Protein AF-A0A539DUA8-F1 (afdb_monomer_lite)

Sequence (69 aa)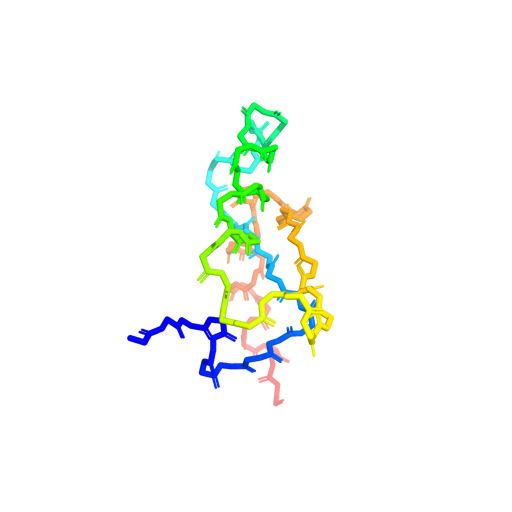:
VNLANILDPEMFVLGGGLAASSDLYIGPIQRWFTTLLYAPDVRPHPTLSFATLGEKAGAVGAALLPDLH

Radius of gyration: 14.3 Å; chains: 1; bounding box: 28×33×37 Å

pLDDT: mean 90.05, std 5.72, range [67.19, 96.75]

Structure (mmCIF, N/CA/C/O backbone):
data_AF-A0A539DUA8-F1
#
_entry.id   AF-A0A539DUA8-F1
#
loop_
_atom_site.group_PDB
_atom_site.id
_atom_site.type_symbol
_atom_site.label_atom_id
_atom_site.label_alt_id
_atom_site.label_comp_id
_atom_site.label_asym_id
_atom_site.label_entity_id
_atom_site.label_seq_id
_atom_site.pdbx_PDB_ins_code
_atom_site.Cartn_x
_atom_site.Cartn_y
_atom_site.Cartn_z
_atom_site.occupancy
_atom_site.B_iso_or_equiv
_atom_site.auth_seq_id
_atom_site.auth_comp_id
_atom_site.auth_asym_id
_atom_site.auth_atom_id
_atom_site.pdbx_PDB_model_num
ATOM 1 N N . VAL A 1 1 ? 17.534 -3.761 -2.666 1.00 68.19 1 VAL A N 1
ATOM 2 C CA . VAL A 1 1 ? 16.344 -4.575 -3.022 1.00 68.19 1 VAL A CA 1
ATOM 3 C C . VAL A 1 1 ? 15.138 -3.980 -2.296 1.00 68.19 1 VAL A C 1
ATOM 5 O O . VAL A 1 1 ? 15.321 -3.571 -1.158 1.00 68.19 1 VAL A O 1
ATOM 8 N N . ASN A 1 2 ? 13.976 -3.829 -2.948 1.00 89.06 2 ASN A N 1
ATOM 9 C CA . ASN A 1 2 ? 12.773 -3.188 -2.382 1.00 89.06 2 ASN A CA 1
ATOM 10 C C . ASN A 1 2 ? 11.646 -4.215 -2.121 1.00 89.06 2 ASN A C 1
ATOM 12 O O . ASN A 1 2 ? 11.734 -5.353 -2.577 1.00 89.06 2 ASN A O 1
ATOM 16 N N . LEU A 1 3 ? 10.590 -3.813 -1.401 1.00 92.62 3 LEU A N 1
ATOM 17 C CA . LEU A 1 3 ? 9.477 -4.704 -1.033 1.00 92.62 3 LEU A CA 1
ATOM 18 C C . LEU A 1 3 ? 8.718 -5.258 -2.248 1.00 92.62 3 LEU A C 1
ATOM 20 O O . LEU A 1 3 ? 8.342 -6.423 -2.242 1.00 92.62 3 LEU A O 1
ATOM 24 N N . ALA A 1 4 ? 8.544 -4.461 -3.307 1.00 92.12 4 ALA A N 1
ATOM 25 C CA . ALA A 1 4 ? 7.858 -4.891 -4.528 1.00 92.12 4 ALA A CA 1
ATOM 26 C C . ALA A 1 4 ? 8.561 -6.048 -5.247 1.00 92.12 4 ALA A C 1
ATOM 28 O O . ALA A 1 4 ? 7.898 -6.886 -5.852 1.00 92.12 4 ALA A O 1
ATOM 29 N N . ASN A 1 5 ? 9.889 -6.122 -5.152 1.00 88.88 5 ASN A N 1
ATOM 30 C CA . ASN A 1 5 ? 10.665 -7.208 -5.748 1.00 88.88 5 ASN A CA 1
ATOM 31 C C . ASN A 1 5 ? 10.774 -8.434 -4.834 1.00 88.88 5 ASN A C 1
ATOM 33 O O . ASN A 1 5 ? 11.066 -9.516 -5.322 1.00 88.88 5 ASN A O 1
ATOM 37 N N . ILE A 1 6 ? 10.592 -8.262 -3.521 1.00 93.12 6 ILE A N 1
ATOM 38 C CA . ILE A 1 6 ? 10.649 -9.365 -2.551 1.00 93.12 6 ILE A CA 1
ATOM 39 C C . ILE A 1 6 ? 9.299 -10.079 -2.473 1.00 93.12 6 ILE A C 1
ATOM 41 O O . ILE A 1 6 ? 9.263 -11.301 -2.402 1.00 93.12 6 ILE A O 1
ATOM 45 N N . LEU A 1 7 ? 8.206 -9.313 -2.449 1.00 94.94 7 LEU A N 1
ATOM 46 C CA . LEU A 1 7 ? 6.866 -9.835 -2.186 1.00 94.94 7 LEU A CA 1
ATOM 47 C C . LEU A 1 7 ? 6.057 -10.115 -3.457 1.00 94.94 7 LEU A C 1
ATOM 49 O O . LEU A 1 7 ? 5.152 -10.933 -3.392 1.00 94.94 7 LEU A O 1
ATOM 53 N N . ASP A 1 8 ? 6.350 -9.416 -4.561 1.00 92.50 8 ASP A N 1
ATOM 54 C CA . ASP A 1 8 ? 5.595 -9.475 -5.826 1.00 92.50 8 ASP A CA 1
ATOM 55 C C . ASP A 1 8 ? 4.058 -9.539 -5.644 1.00 92.50 8 ASP A C 1
ATOM 57 O O . ASP A 1 8 ? 3.408 -10.468 -6.123 1.00 92.50 8 ASP A O 1
ATOM 61 N N . PRO A 1 9 ? 3.451 -8.604 -4.883 1.00 94.94 9 PRO A N 1
ATOM 62 C CA . PRO A 1 9 ? 2.022 -8.663 -4.618 1.00 94.94 9 PRO A CA 1
ATOM 63 C C . PRO A 1 9 ? 1.229 -8.219 -5.847 1.00 94.94 9 PRO A C 1
ATOM 65 O O . PRO A 1 9 ? 1.734 -7.488 -6.690 1.00 94.94 9 PRO A O 1
ATOM 68 N N . GLU A 1 10 ? -0.058 -8.551 -5.891 1.00 95.06 10 GLU A N 1
ATOM 69 C CA . GLU A 1 10 ? -0.984 -8.010 -6.896 1.00 95.06 10 GLU A CA 1
ATOM 70 C C . GLU A 1 10 ? -1.323 -6.526 -6.644 1.00 95.06 10 GLU A C 1
ATOM 72 O O . GLU A 1 10 ? -1.609 -5.764 -7.572 1.00 95.06 10 GLU A O 1
ATOM 77 N N . MET A 1 11 ? -1.280 -6.086 -5.382 1.00 94.81 11 MET A N 1
ATOM 78 C CA . MET A 1 11 ? -1.698 -4.745 -4.974 1.00 94.81 11 MET A CA 1
ATOM 79 C C . MET A 1 11 ? -0.912 -4.230 -3.769 1.00 94.81 11 MET A C 1
ATOM 81 O O . MET A 1 11 ? -0.628 -4.965 -2.823 1.00 94.81 11 MET A O 1
ATOM 85 N N . PHE A 1 12 ? -0.651 -2.924 -3.770 1.00 94.56 12 PHE A N 1
ATOM 86 C CA . PHE A 1 12 ? -0.268 -2.164 -2.587 1.00 94.56 12 PHE A CA 1
ATOM 87 C C . PHE A 1 12 ? -1.424 -1.269 -2.142 1.00 94.56 12 PHE A C 1
ATOM 89 O O . PHE A 1 12 ? -1.921 -0.445 -2.913 1.00 94.56 12 PHE A O 1
ATOM 96 N N . VAL A 1 13 ? -1.813 -1.403 -0.872 1.00 93.06 13 VAL A N 1
ATOM 97 C CA . VAL A 1 13 ? -2.799 -0.531 -0.226 1.00 93.06 13 VAL A CA 1
ATOM 98 C C . VAL A 1 13 ? -2.071 0.469 0.669 1.00 93.06 13 VAL A C 1
ATOM 100 O O . VAL A 1 13 ? -1.430 0.100 1.652 1.00 93.06 13 VAL A O 1
ATOM 103 N N . LEU A 1 14 ? -2.161 1.747 0.318 1.00 91.56 14 LEU A N 1
ATOM 104 C CA . LEU A 1 14 ? -1.539 2.863 1.020 1.00 91.56 14 LEU A CA 1
ATOM 105 C C . LEU A 1 14 ? -2.486 3.372 2.115 1.00 91.56 14 LEU A C 1
ATOM 107 O O . LEU A 1 14 ? -3.551 3.925 1.835 1.00 91.56 14 LEU A O 1
ATOM 111 N N . GLY A 1 15 ? -2.112 3.154 3.374 1.00 88.38 15 GLY A N 1
ATOM 112 C CA . GLY A 1 15 ? -2.847 3.641 4.544 1.00 88.38 15 GLY A CA 1
ATOM 113 C C . GLY A 1 15 ? -2.290 4.946 5.125 1.00 88.38 15 GLY A C 1
ATOM 114 O O . GLY A 1 15 ? -1.375 5.561 4.579 1.00 88.38 15 GLY A O 1
ATOM 115 N N . GLY A 1 16 ? -2.818 5.334 6.289 1.00 83.44 16 GLY A N 1
ATOM 116 C CA . GLY A 1 16 ? -2.356 6.491 7.063 1.00 83.44 16 GLY A CA 1
ATOM 117 C C . GLY A 1 16 ? -3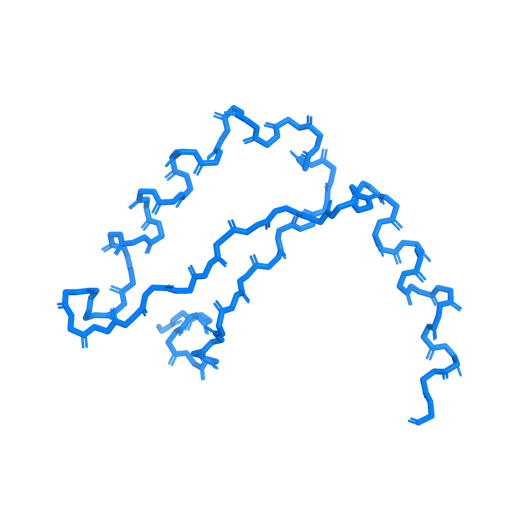.086 7.798 6.736 1.00 83.44 16 GLY A C 1
ATOM 118 O O . GLY A 1 16 ? -3.913 7.867 5.830 1.00 83.44 16 GLY A O 1
ATOM 119 N N . GLY A 1 17 ? -2.774 8.857 7.491 1.00 78.94 17 GLY A N 1
ATOM 120 C CA . GLY A 1 17 ? -3.491 10.142 7.431 1.00 78.94 17 GLY A CA 1
ATOM 121 C C . GLY A 1 17 ? -3.379 10.899 6.101 1.00 78.94 17 GLY A C 1
ATOM 122 O O . GLY A 1 17 ? -4.146 11.820 5.854 1.00 78.94 17 GLY A O 1
ATOM 123 N N . LEU A 1 18 ? -2.463 10.494 5.216 1.00 77.12 18 LEU A N 1
ATOM 124 C CA . LEU A 1 18 ? -2.314 11.082 3.881 1.00 77.12 18 LEU A CA 1
ATOM 125 C C . LEU A 1 18 ? -3.330 10.542 2.866 1.00 77.12 18 LEU A C 1
ATOM 127 O O . LEU A 1 18 ? -3.484 11.131 1.798 1.00 77.12 18 LEU A O 1
ATOM 131 N N . ALA A 1 19 ? -4.050 9.463 3.192 1.00 81.50 19 ALA A N 1
ATOM 132 C CA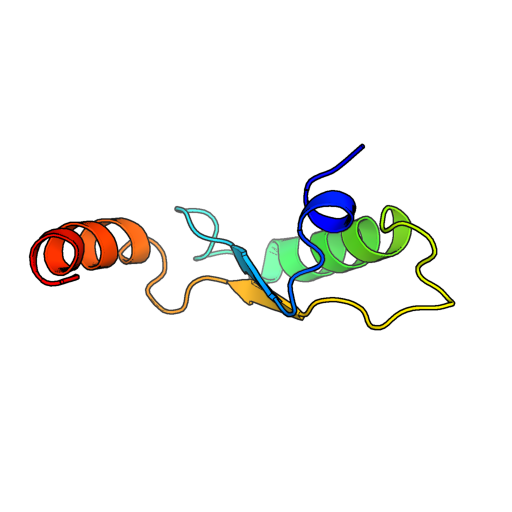 . ALA A 1 19 ? -5.056 8.883 2.304 1.00 81.50 19 ALA A CA 1
ATOM 133 C C . ALA A 1 19 ? -6.191 9.867 1.960 1.00 81.50 19 ALA A C 1
ATOM 135 O O . ALA A 1 19 ? -6.717 9.829 0.849 1.00 81.50 19 ALA A O 1
ATOM 136 N N . ALA A 1 20 ? -6.517 10.786 2.878 1.00 79.25 20 ALA A N 1
ATOM 137 C CA . ALA A 1 20 ? -7.539 11.816 2.679 1.00 79.25 20 ALA A CA 1
ATOM 138 C C . ALA A 1 20 ? -7.187 12.835 1.577 1.00 79.25 20 ALA A C 1
ATOM 140 O O . ALA A 1 20 ? -8.085 13.439 1.001 1.00 79.25 20 ALA A O 1
ATOM 141 N N . SER A 1 21 ? -5.899 12.992 1.258 1.00 84.19 21 SER A N 1
ATOM 142 C CA . SER A 1 21 ? -5.392 13.903 0.220 1.00 84.19 21 SER A CA 1
ATOM 143 C C . SER A 1 21 ? -4.724 13.139 -0.927 1.00 84.19 21 SER A C 1
ATOM 145 O O . SER A 1 21 ? -3.790 13.634 -1.561 1.00 84.19 21 SER A O 1
ATOM 147 N N . SER A 1 22 ? -5.169 11.906 -1.164 1.00 81.88 22 SER A N 1
ATOM 148 C CA . SER A 1 22 ? -4.585 10.971 -2.131 1.00 81.88 22 SER A CA 1
ATOM 149 C C . SER A 1 22 ? -4.505 11.530 -3.552 1.00 81.88 22 SER A C 1
ATOM 151 O O . SER A 1 22 ? -3.476 11.358 -4.209 1.00 81.88 22 SER A O 1
ATOM 153 N N . ASP A 1 23 ? -5.525 12.266 -3.992 1.00 85.50 23 ASP A N 1
ATOM 154 C CA . ASP A 1 23 ? -5.592 12.862 -5.333 1.00 85.50 23 ASP A CA 1
ATOM 155 C C . ASP A 1 23 ? -4.415 13.803 -5.639 1.00 85.50 23 ASP A C 1
ATOM 157 O O . ASP A 1 23 ? -4.006 13.935 -6.793 1.00 85.50 23 ASP A O 1
ATOM 161 N N . LEU A 1 24 ? -3.813 14.418 -4.613 1.00 87.50 24 LEU A N 1
ATOM 162 C CA . LEU A 1 24 ? -2.668 15.319 -4.781 1.00 87.50 24 LEU A CA 1
ATOM 163 C C . LEU A 1 24 ? -1.365 14.580 -5.112 1.00 87.50 24 LEU A C 1
ATOM 165 O O . LEU A 1 24 ? -0.459 15.166 -5.708 1.00 87.50 24 LEU A O 1
ATOM 169 N N . TYR A 1 25 ? -1.244 13.310 -4.715 1.00 87.12 25 TYR A N 1
ATOM 170 C CA . TYR A 1 25 ? 0.031 12.587 -4.738 1.00 87.12 25 TYR A CA 1
ATOM 171 C C . TYR A 1 25 ? -0.017 11.258 -5.499 1.00 87.12 25 TYR A C 1
ATOM 173 O O . TYR A 1 25 ? 1.045 10.742 -5.851 1.00 87.12 25 TYR A O 1
ATOM 181 N N . ILE A 1 26 ? -1.201 10.712 -5.808 1.00 89.06 26 ILE A N 1
ATOM 182 C CA . ILE A 1 26 ? -1.330 9.400 -6.464 1.00 89.06 26 ILE A CA 1
ATOM 183 C C . ILE A 1 26 ? -0.616 9.349 -7.819 1.00 89.06 26 ILE A C 1
ATOM 185 O O . ILE A 1 26 ? 0.096 8.386 -8.093 1.00 89.06 26 ILE A O 1
ATOM 189 N N . GLY A 1 27 ? -0.722 10.404 -8.632 1.00 92.12 27 GLY A N 1
ATOM 190 C CA . GLY A 1 27 ? -0.062 10.476 -9.939 1.00 92.12 27 GLY A CA 1
ATOM 191 C C . GLY A 1 27 ? 1.469 10.397 -9.835 1.00 92.12 27 GLY A C 1
ATOM 192 O O . GLY A 1 27 ? 2.078 9.511 -10.440 1.00 92.12 27 GLY A O 1
ATOM 193 N N . PRO A 1 28 ? 2.117 11.275 -9.043 1.00 93.38 28 PRO A N 1
ATOM 194 C CA . PRO A 1 28 ? 3.548 11.174 -8.764 1.00 93.38 28 PRO A CA 1
ATOM 195 C C . PRO A 1 28 ? 3.973 9.817 -8.186 1.00 93.38 28 PRO A C 1
ATOM 197 O O . PRO A 1 28 ? 4.993 9.277 -8.615 1.00 93.38 28 PRO A O 1
ATOM 200 N N . ILE A 1 29 ? 3.199 9.251 -7.254 1.00 92.94 29 ILE A N 1
ATOM 201 C CA . ILE A 1 29 ? 3.494 7.947 -6.642 1.00 92.94 29 ILE A CA 1
ATOM 202 C C . ILE A 1 29 ? 3.483 6.841 -7.700 1.00 92.94 29 ILE A C 1
ATOM 204 O O . ILE A 1 29 ? 4.460 6.104 -7.801 1.00 92.94 29 ILE A O 1
ATOM 208 N N . GLN A 1 30 ? 2.431 6.754 -8.519 1.00 92.50 30 GLN A N 1
ATOM 209 C CA . GLN A 1 30 ? 2.322 5.763 -9.596 1.00 92.50 30 GLN A CA 1
ATOM 210 C C . GLN A 1 30 ? 3.481 5.882 -10.585 1.00 92.50 30 GLN A C 1
ATOM 212 O O . GLN A 1 30 ? 4.138 4.887 -10.889 1.00 92.50 30 GLN A O 1
ATOM 217 N N . ARG A 1 31 ? 3.799 7.106 -11.024 1.00 93.75 31 ARG A N 1
ATOM 218 C CA . ARG A 1 31 ? 4.907 7.352 -11.955 1.00 93.75 31 ARG A CA 1
ATOM 219 C C . ARG A 1 31 ? 6.234 6.823 -11.411 1.00 93.75 31 ARG A C 1
ATOM 221 O O . ARG A 1 31 ? 6.950 6.106 -12.114 1.00 93.75 31 ARG A O 1
ATOM 228 N N . TRP A 1 32 ? 6.584 7.195 -10.181 1.00 94.31 32 TRP A N 1
ATOM 229 C CA . TRP A 1 32 ? 7.856 6.788 -9.585 1.00 94.31 32 TRP A CA 1
ATOM 230 C C . TRP A 1 32 ? 7.883 5.309 -9.235 1.00 94.31 32 TRP A C 1
ATOM 232 O O . TRP A 1 32 ? 8.903 4.664 -9.455 1.00 94.31 32 TRP A O 1
ATOM 242 N N . PHE A 1 33 ? 6.770 4.759 -8.758 1.00 93.94 33 PHE A N 1
ATOM 243 C CA . PHE A 1 33 ? 6.652 3.336 -8.488 1.00 93.94 33 PHE A CA 1
ATOM 244 C C . PHE A 1 33 ? 6.934 2.506 -9.744 1.00 93.94 33 PHE A C 1
ATOM 246 O O . PHE A 1 33 ? 7.811 1.649 -9.706 1.00 93.94 33 PHE A O 1
ATOM 253 N N . THR A 1 34 ? 6.289 2.819 -10.872 1.00 90.81 34 THR A N 1
ATOM 254 C CA . THR A 1 34 ? 6.540 2.135 -12.149 1.00 90.81 34 THR A CA 1
ATOM 255 C C . THR A 1 34 ? 7.978 2.327 -12.635 1.00 90.81 34 THR A C 1
ATOM 257 O O . THR A 1 34 ? 8.604 1.370 -13.076 1.00 90.81 34 THR A O 1
ATOM 260 N N . THR A 1 35 ? 8.535 3.538 -12.508 1.00 92.00 35 THR A N 1
ATOM 261 C CA . THR A 1 35 ? 9.920 3.838 -12.931 1.00 92.00 35 THR A CA 1
ATOM 262 C C . THR A 1 35 ? 10.960 3.048 -12.128 1.00 92.00 35 THR A C 1
ATOM 264 O O . THR A 1 35 ? 12.006 2.678 -12.655 1.00 92.00 35 THR A O 1
ATOM 267 N N . LEU A 1 36 ? 10.696 2.816 -10.840 1.00 91.75 36 LEU A N 1
ATOM 268 C CA . LEU A 1 36 ? 11.619 2.166 -9.906 1.00 91.75 36 LEU A CA 1
ATOM 269 C C . LEU A 1 36 ? 11.355 0.662 -9.742 1.00 91.75 36 LEU A C 1
ATOM 271 O O . LEU A 1 36 ? 12.125 -0.026 -9.060 1.00 91.75 36 LEU A O 1
ATOM 275 N N . LEU A 1 37 ? 10.267 0.149 -10.320 1.00 91.31 37 LEU A N 1
ATOM 276 C CA . LEU A 1 37 ? 9.947 -1.270 -10.303 1.00 91.31 37 LEU A CA 1
ATOM 277 C C . LEU A 1 37 ? 11.006 -2.035 -11.100 1.00 91.31 37 LEU A C 1
ATOM 279 O O . LEU A 1 37 ? 11.489 -1.571 -12.128 1.00 91.31 37 LEU A O 1
ATOM 283 N N . TYR A 1 38 ? 11.393 -3.217 -10.624 1.00 90.25 38 TYR A N 1
ATOM 284 C CA . TYR A 1 38 ? 12.333 -4.045 -11.369 1.00 90.25 38 TYR A CA 1
ATOM 285 C C . TYR A 1 38 ? 11.674 -4.625 -12.617 1.00 90.25 38 TYR A C 1
ATOM 287 O O . TYR A 1 38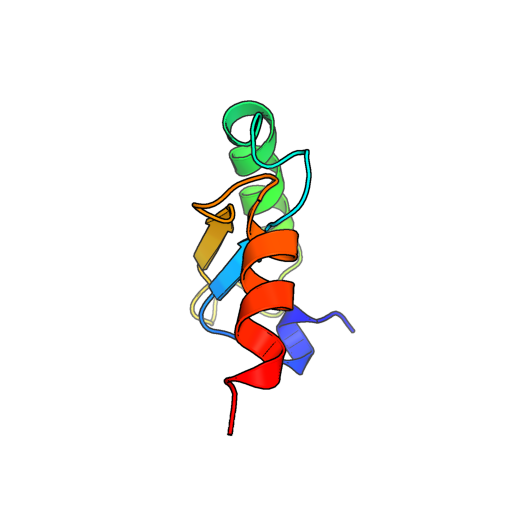 ? 10.586 -5.194 -12.522 1.00 90.25 38 TYR A O 1
ATOM 295 N N . ALA A 1 39 ? 12.379 -4.516 -13.746 1.00 90.56 39 ALA A N 1
ATOM 296 C CA . ALA A 1 39 ? 11.960 -5.023 -15.049 1.00 90.56 39 ALA A CA 1
ATOM 297 C C . ALA A 1 39 ? 10.511 -4.609 -15.411 1.00 90.56 39 ALA A C 1
ATOM 299 O O . ALA A 1 39 ? 9.688 -5.469 -15.729 1.00 90.56 39 ALA A O 1
ATOM 300 N N . PRO A 1 40 ? 10.176 -3.303 -15.338 1.00 89.38 40 PRO A N 1
ATOM 301 C CA . PRO A 1 40 ? 8.793 -2.836 -15.407 1.00 89.38 40 PRO A CA 1
ATOM 302 C C . PRO A 1 40 ? 8.149 -3.129 -16.767 1.00 89.38 40 PRO A C 1
ATOM 304 O O . PRO A 1 40 ? 6.947 -3.345 -16.834 1.00 89.38 40 PRO A O 1
ATOM 307 N N . ASP A 1 41 ? 8.932 -3.208 -17.841 1.00 92.62 41 ASP A N 1
ATOM 308 C CA . ASP A 1 41 ? 8.413 -3.439 -19.195 1.00 92.62 41 ASP A CA 1
ATOM 309 C C . ASP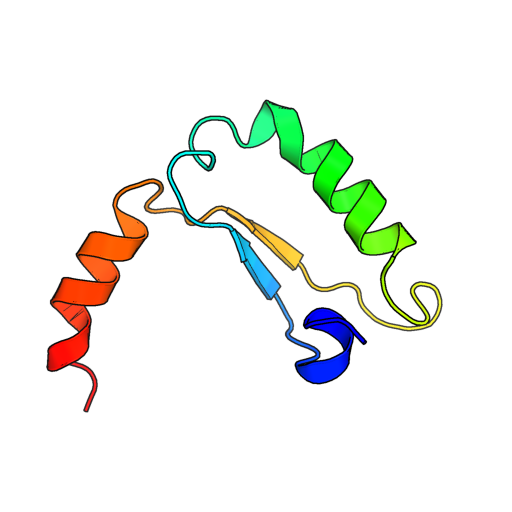 A 1 41 ? 8.072 -4.910 -19.490 1.00 92.62 41 ASP A C 1
ATOM 311 O O . ASP A 1 41 ? 7.494 -5.214 -20.531 1.00 92.62 41 ASP A O 1
ATOM 315 N N . VAL A 1 42 ? 8.432 -5.842 -18.598 1.00 92.06 42 VAL A N 1
ATOM 316 C CA . VAL A 1 42 ? 8.289 -7.296 -18.823 1.00 92.06 42 VAL A CA 1
ATOM 317 C C . VAL A 1 42 ? 7.488 -8.005 -17.729 1.00 92.06 42 VAL A C 1
ATOM 319 O O . VAL A 1 42 ? 7.542 -9.229 -17.617 1.00 92.06 42 VAL A O 1
ATOM 322 N N . ARG A 1 43 ? 6.731 -7.259 -16.917 1.00 87.75 43 ARG A N 1
ATOM 323 C CA . ARG A 1 43 ? 5.861 -7.822 -15.875 1.00 87.75 43 ARG A CA 1
ATOM 324 C C . ARG A 1 43 ? 4.577 -7.007 -15.685 1.00 87.75 43 ARG A C 1
ATOM 326 O O . ARG A 1 43 ? 4.585 -5.804 -15.946 1.00 87.75 43 ARG A O 1
ATOM 333 N N . PRO A 1 44 ? 3.500 -7.617 -15.160 1.00 89.44 44 PRO A N 1
ATOM 334 C CA . PRO A 1 44 ? 2.340 -6.879 -14.670 1.00 89.44 44 PRO A CA 1
ATOM 335 C C . PRO A 1 44 ? 2.732 -5.904 -13.554 1.00 89.44 44 PRO A C 1
ATOM 337 O O . PRO A 1 44 ? 3.575 -6.219 -12.710 1.00 89.44 44 PRO A O 1
ATOM 340 N N . HIS A 1 45 ? 2.123 -4.717 -13.545 1.00 90.94 45 HIS A N 1
ATOM 341 C CA . HIS A 1 45 ? 2.338 -3.739 -12.477 1.00 90.94 45 HIS A CA 1
ATOM 342 C C . HIS A 1 45 ? 1.296 -3.949 -11.385 1.00 90.94 45 HIS A C 1
ATOM 344 O O . HIS A 1 45 ? 0.107 -4.022 -11.703 1.00 90.94 45 HIS A O 1
ATOM 350 N N . PRO A 1 46 ? 1.704 -4.013 -10.109 1.00 93.88 46 PRO A N 1
ATOM 351 C CA . PRO A 1 46 ? 0.746 -4.105 -9.027 1.00 93.88 46 PRO A CA 1
ATOM 352 C C . PRO A 1 46 ? -0.095 -2.841 -8.938 1.00 93.88 46 PRO A C 1
ATOM 354 O O . PRO A 1 46 ? 0.384 -1.722 -9.151 1.00 93.88 46 PRO A O 1
ATOM 357 N N . THR A 1 47 ? -1.356 -3.027 -8.574 1.00 93.75 47 THR A N 1
ATOM 358 C CA . THR A 1 47 ? -2.280 -1.910 -8.402 1.00 93.75 47 THR A CA 1
ATOM 359 C C . THR A 1 47 ? -1.872 -1.094 -7.179 1.00 93.75 47 THR A C 1
ATOM 361 O O . THR A 1 47 ? -1.609 -1.651 -6.114 1.00 93.75 47 THR A O 1
ATOM 364 N N . LEU A 1 48 ? -1.845 0.234 -7.305 1.00 93.19 48 LEU A N 1
ATOM 365 C CA . LEU A 1 48 ? -1.688 1.138 -6.166 1.00 93.19 48 LEU A CA 1
ATOM 366 C C . LEU A 1 48 ? -3.050 1.720 -5.805 1.00 93.19 48 LEU A C 1
ATOM 368 O O . LEU A 1 48 ? -3.669 2.395 -6.628 1.00 93.19 48 LEU A O 1
ATOM 372 N N . SER A 1 49 ? -3.496 1.473 -4.578 1.00 91.19 49 SER A N 1
ATOM 373 C CA . SER A 1 49 ? -4.764 1.980 -4.054 1.00 91.19 49 SER A CA 1
ATOM 374 C C . SER A 1 49 ? -4.569 2.587 -2.670 1.00 91.19 49 SER A C 1
ATOM 376 O O . SER A 1 49 ? -3.614 2.256 -1.973 1.00 91.19 49 SER A O 1
ATOM 378 N N . PHE A 1 50 ? -5.478 3.461 -2.250 1.00 91.75 50 PHE A N 1
ATOM 379 C CA . PHE A 1 50 ? -5.524 3.956 -0.877 1.00 91.75 50 PHE A CA 1
ATOM 380 C C . PHE A 1 50 ? -6.517 3.149 -0.043 1.00 91.75 50 PHE A C 1
ATOM 382 O O . PHE A 1 50 ? -7.507 2.626 -0.557 1.00 91.75 50 PHE A O 1
ATOM 389 N N . ALA A 1 51 ? -6.259 3.048 1.260 1.00 92.12 51 ALA A N 1
ATOM 390 C CA . ALA A 1 51 ? -7.170 2.378 2.176 1.00 92.12 51 ALA A CA 1
ATOM 391 C C . ALA A 1 51 ? -8.546 3.063 2.152 1.00 92.12 51 ALA A C 1
ATOM 393 O O . ALA A 1 51 ? -8.670 4.243 2.476 1.00 92.12 51 ALA A O 1
ATOM 394 N N . THR A 1 52 ? -9.592 2.309 1.818 1.00 90.19 52 THR A N 1
ATOM 395 C CA . THR A 1 52 ? -10.969 2.821 1.687 1.00 90.19 52 THR A CA 1
ATOM 396 C C . THR A 1 52 ? -11.549 3.326 3.007 1.00 90.19 52 THR A C 1
ATOM 398 O O . THR A 1 52 ? -12.409 4.201 3.019 1.00 90.19 52 THR A O 1
ATOM 401 N N . LEU A 1 53 ? -11.048 2.810 4.130 1.00 90.56 53 LEU A N 1
ATOM 402 C CA . LEU A 1 53 ? -11.398 3.260 5.478 1.00 90.56 53 LEU A CA 1
ATOM 403 C C . LEU A 1 53 ? -10.565 4.471 5.942 1.00 90.56 53 LEU A C 1
ATOM 405 O O . LEU A 1 53 ? -10.741 4.936 7.070 1.00 90.56 53 LEU A O 1
ATOM 409 N N . GLY A 1 54 ? -9.655 4.978 5.103 1.00 87.75 54 GLY A N 1
ATOM 410 C CA . GLY A 1 54 ? -8.812 6.137 5.389 1.00 87.75 54 GLY A CA 1
ATOM 411 C C . GLY A 1 54 ? -8.040 5.999 6.703 1.00 87.75 54 GLY A C 1
ATOM 412 O O . GLY A 1 54 ? -7.450 4.958 6.996 1.00 87.75 54 GLY A O 1
ATOM 413 N N . GLU A 1 55 ? -8.087 7.045 7.529 1.00 88.06 55 GLU A N 1
ATOM 414 C CA . GLU A 1 55 ? -7.465 7.082 8.862 1.00 88.06 55 GLU A CA 1
ATOM 415 C C . GLU A 1 55 ? -7.969 5.983 9.813 1.00 88.06 55 GLU A C 1
AT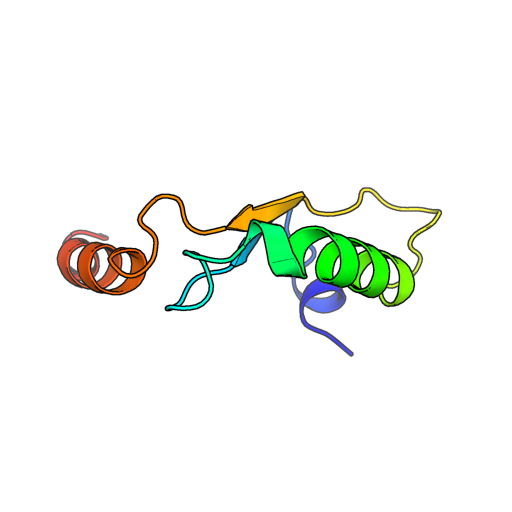OM 417 O O . GLU A 1 55 ? -7.244 5.561 10.715 1.00 88.06 55 GLU A O 1
ATOM 422 N N . LYS A 1 56 ? -9.186 5.467 9.590 1.00 90.81 56 LYS A N 1
ATOM 423 C CA . LYS A 1 56 ? -9.796 4.433 10.436 1.00 90.81 56 LYS A CA 1
ATOM 424 C C . LYS A 1 56 ? -9.298 3.029 10.111 1.00 90.81 56 LYS A C 1
ATOM 426 O O . LYS A 1 56 ? -9.543 2.123 10.903 1.00 90.81 56 LYS A O 1
ATOM 431 N N . ALA A 1 57 ? -8.592 2.831 8.994 1.00 91.81 57 ALA A N 1
ATOM 432 C CA . ALA A 1 57 ? -8.144 1.510 8.552 1.00 91.81 57 ALA A CA 1
ATOM 433 C C . ALA A 1 57 ? -7.336 0.768 9.631 1.00 91.81 57 ALA A C 1
ATOM 435 O O . ALA A 1 57 ? -7.580 -0.410 9.880 1.00 91.81 57 ALA A O 1
ATOM 436 N N . GLY A 1 58 ? -6.431 1.472 10.322 1.00 91.12 58 GLY A N 1
ATOM 437 C CA . GLY A 1 58 ? -5.631 0.886 11.400 1.00 91.12 58 GLY A CA 1
ATOM 438 C C . GLY A 1 58 ? -6.463 0.502 12.625 1.00 91.12 58 GLY A C 1
ATOM 439 O O . GLY A 1 58 ? -6.317 -0.601 13.141 1.00 91.12 58 GLY A O 1
ATOM 440 N N . ALA A 1 59 ? -7.372 1.381 13.062 1.00 94.00 59 ALA A N 1
ATOM 441 C CA . ALA A 1 59 ? -8.233 1.125 14.217 1.00 94.00 59 ALA A CA 1
ATOM 442 C C . ALA A 1 59 ? -9.196 -0.046 13.969 1.00 94.00 59 ALA A C 1
ATOM 444 O O . ALA A 1 59 ? -9.355 -0.907 14.830 1.00 94.00 59 ALA A O 1
ATOM 445 N N . VAL A 1 60 ? -9.797 -0.107 12.775 1.00 94.00 60 VAL A N 1
ATOM 446 C CA . VAL A 1 60 ? -10.679 -1.212 12.373 1.00 94.00 60 VAL A CA 1
ATOM 447 C C . VAL A 1 60 ? -9.898 -2.523 12.285 1.00 94.00 60 VAL A C 1
ATOM 449 O O . VAL A 1 60 ? -10.339 -3.524 12.839 1.00 94.00 60 VAL A O 1
ATOM 452 N N . GLY A 1 61 ? -8.715 -2.517 11.662 1.00 92.94 61 GLY A N 1
ATOM 453 C CA . GLY A 1 61 ? -7.860 -3.705 11.596 1.00 92.94 61 GLY A CA 1
ATOM 454 C C . GLY A 1 61 ? -7.442 -4.211 12.979 1.00 92.94 61 GLY A C 1
ATOM 455 O O . GLY A 1 61 ? -7.492 -5.409 13.232 1.00 92.94 61 GLY A O 1
ATOM 456 N N . ALA A 1 62 ? -7.098 -3.306 13.898 1.00 95.19 62 ALA A N 1
ATOM 457 C CA . ALA A 1 62 ? -6.742 -3.663 15.269 1.00 95.19 62 ALA A CA 1
ATOM 458 C C . ALA A 1 62 ? -7.919 -4.273 16.046 1.00 95.19 62 ALA A C 1
ATOM 460 O O . ALA A 1 62 ? -7.719 -5.226 16.792 1.00 95.19 62 ALA A O 1
ATOM 461 N N . ALA A 1 63 ? -9.136 -3.751 15.859 1.00 96.75 63 ALA A N 1
ATOM 462 C CA . ALA A 1 63 ? -10.335 -4.282 16.507 1.00 96.75 63 ALA A CA 1
ATOM 463 C C . ALA A 1 63 ? -10.709 -5.689 16.009 1.00 96.75 63 ALA A C 1
ATOM 465 O O . ALA A 1 63 ? -11.205 -6.482 16.798 1.00 96.75 63 ALA A O 1
ATOM 466 N N . LEU A 1 64 ? -10.449 -5.993 14.732 1.00 96.50 64 LEU A N 1
ATOM 467 C CA . LEU A 1 64 ? -10.718 -7.302 14.122 1.00 96.50 64 LEU A CA 1
ATOM 468 C C . LEU A 1 64 ? -9.602 -8.328 14.360 1.00 96.50 64 LEU A C 1
ATOM 470 O O . LEU A 1 64 ? -9.817 -9.519 14.166 1.00 96.50 64 LEU A O 1
ATOM 474 N N . LEU A 1 65 ? -8.403 -7.886 14.753 1.00 95.31 65 LEU A N 1
ATOM 475 C CA . LEU A 1 65 ? -7.241 -8.762 14.914 1.00 95.31 65 LEU A CA 1
ATOM 476 C C . LEU A 1 65 ? -7.468 -9.939 15.887 1.00 95.31 65 LEU A C 1
ATOM 478 O O . LEU A 1 65 ? -6.988 -11.025 15.576 1.00 95.31 65 LEU A O 1
ATOM 482 N N . PRO A 1 66 ? -8.187 -9.793 17.020 1.00 95.56 66 PRO A N 1
ATOM 483 C CA . PRO A 1 66 ? -8.496 -10.924 17.900 1.00 95.56 66 PRO A CA 1
ATOM 484 C C . PRO A 1 66 ? -9.434 -11.966 17.275 1.00 95.56 66 PRO A C 1
ATOM 486 O O . PRO A 1 66 ? -9.401 -13.121 17.687 1.00 95.56 66 PRO A O 1
ATOM 489 N N . ASP A 1 67 ? -10.247 -11.565 16.293 1.00 94.75 67 ASP A N 1
ATOM 490 C CA . ASP A 1 67 ? -11.221 -12.431 15.617 1.00 94.75 67 ASP A CA 1
ATOM 491 C C . ASP A 1 67 ? -10.603 -13.180 14.417 1.00 94.75 67 ASP A C 1
ATOM 493 O O . ASP A 1 67 ? -11.263 -14.004 13.780 1.00 94.75 67 ASP A O 1
ATOM 497 N N . LEU A 1 68 ? -9.328 -12.916 14.099 1.00 83.81 68 LEU A N 1
ATOM 498 C CA . LEU A 1 68 ? -8.541 -13.695 13.144 1.00 83.81 68 LEU A CA 1
ATOM 499 C C . LEU A 1 68 ? -8.063 -14.989 13.819 1.00 83.81 68 LEU A C 1
ATOM 501 O O . LEU A 1 68 ? -7.043 -15.006 14.506 1.00 83.81 68 LEU A O 1
ATOM 505 N N . HIS A 1 69 ? -8.833 -16.060 13.627 1.00 67.19 69 HIS A N 1
ATOM 506 C CA . HIS A 1 69 ? -8.454 -17.432 13.978 1.00 67.19 69 HIS A CA 1
ATOM 507 C C . HIS A 1 69 ? -7.426 -18.008 12.996 1.00 67.19 69 HIS A C 1
ATOM 509 O O . HIS A 1 69 ? -7.594 -17.793 11.772 1.00 67.19 69 HIS A O 1
#

Secondary structure (DSSP, 8-state):
--HHHHH--SEEEE-SGGGGGGGGTHHHHHHHHHHHSSSGGGSPPPEEEE-TTGGGHHHHHHHHGGG--

Foldseek 3Di:
DDPCVVPVDQADEAADQCLVVCVVCVVVVVVVQLVPDPPSVPDDDHYYHYDPCHNCPVVVCVVCVVVPD